Protein AF-T1I9M2-F1 (afdb_monomer)

Foldseek 3Di:
DVVVLVVVLLVVQLVVCVVLVHDSVVLVVQLVCLLVPDPDPVSSLVSQLVSCCVRNNPCRNVVSVVSNVSSVCSVCVVPDDPDDDPDDDDDPPPDPDDDDDPDDD

Structure (mmCIF, N/CA/C/O backbone):
data_AF-T1I9M2-F1
#
_entry.id   AF-T1I9M2-F1
#
loop_
_atom_site.group_PDB
_atom_site.id
_atom_site.type_symbol
_atom_site.label_atom_id
_atom_site.label_alt_id
_atom_site.label_comp_id
_atom_site.label_asym_id
_atom_site.label_entity_id
_atom_site.label_seq_id
_atom_site.pdbx_PDB_ins_code
_atom_site.Cartn_x
_atom_site.Cartn_y
_atom_site.Cartn_z
_atom_site.occupancy
_atom_site.B_iso_or_equiv
_atom_site.auth_seq_id
_atom_site.auth_comp_id
_atom_site.auth_asym_id
_atom_site.auth_atom_id
_atom_site.pdbx_PDB_model_num
ATOM 1 N N . MET A 1 1 ? 3.841 -12.212 -20.408 1.00 45.38 1 MET A N 1
ATOM 2 C CA . MET A 1 1 ? 4.285 -12.552 -19.035 1.00 45.38 1 MET A CA 1
ATOM 3 C C . MET A 1 1 ? 4.521 -11.349 -18.103 1.00 45.38 1 MET A C 1
ATOM 5 O O . MET A 1 1 ? 4.681 -11.588 -16.920 1.00 45.38 1 MET A O 1
ATOM 9 N N . ALA A 1 2 ? 4.502 -10.078 -18.546 1.00 39.88 2 ALA A N 1
ATOM 10 C CA . ALA A 1 2 ? 4.679 -8.934 -17.624 1.00 39.88 2 ALA A CA 1
ATOM 11 C C . ALA A 1 2 ? 3.403 -8.550 -16.838 1.00 39.88 2 ALA A C 1
ATOM 13 O O . ALA A 1 2 ? 3.495 -8.181 -15.674 1.00 39.88 2 ALA A O 1
ATOM 14 N N . ALA A 1 3 ? 2.220 -8.703 -17.447 1.00 49.75 3 ALA A N 1
ATOM 15 C CA . ALA A 1 3 ? 0.945 -8.314 -16.834 1.00 49.75 3 ALA A CA 1
ATOM 16 C C . ALA A 1 3 ? 0.517 -9.204 -15.654 1.00 49.75 3 ALA A C 1
ATOM 18 O O . ALA A 1 3 ? -0.156 -8.727 -14.750 1.00 49.75 3 ALA A O 1
ATOM 19 N N . CYS A 1 4 ? 0.916 -10.484 -15.644 1.00 51.72 4 CYS A N 1
ATOM 20 C CA . CYS A 1 4 ? 0.528 -11.415 -14.578 1.00 51.72 4 CYS A CA 1
ATOM 21 C C . CYS A 1 4 ? 1.068 -10.957 -13.224 1.00 51.72 4 CYS A C 1
ATOM 23 O O . CYS A 1 4 ? 0.341 -10.959 -12.245 1.00 51.72 4 CYS A O 1
ATOM 25 N N . MET A 1 5 ? 2.313 -10.477 -13.212 1.00 56.50 5 MET A N 1
ATOM 26 C CA . MET A 1 5 ? 2.935 -9.991 -11.994 1.00 56.50 5 MET A CA 1
ATOM 27 C C . MET A 1 5 ? 2.192 -8.733 -11.520 1.00 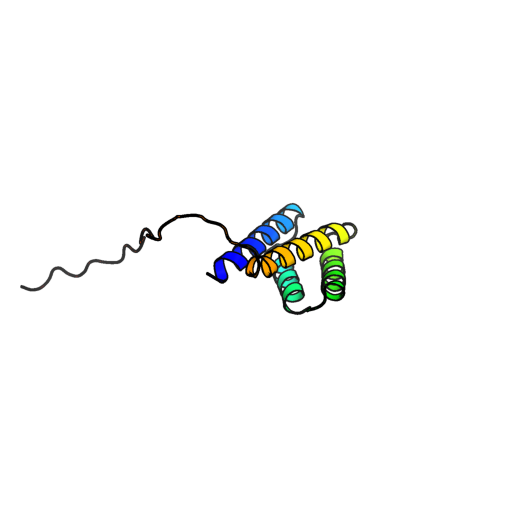56.50 5 MET A C 1
ATOM 29 O O . MET A 1 5 ? 1.743 -8.674 -10.386 1.00 56.50 5 MET A O 1
ATOM 33 N N . GLU A 1 6 ? 2.010 -7.705 -12.356 1.00 61.72 6 GLU A N 1
ATOM 34 C CA . GLU A 1 6 ? 1.347 -6.465 -11.895 1.00 61.72 6 GLU A CA 1
ATOM 35 C C . GLU A 1 6 ? -0.046 -6.716 -11.288 1.00 61.72 6 GLU A C 1
ATOM 37 O O . GLU A 1 6 ? -0.386 -6.116 -10.266 1.00 61.72 6 GLU A O 1
ATOM 42 N N . LEU A 1 7 ? -0.771 -7.703 -11.822 1.00 67.69 7 LEU A N 1
ATOM 43 C CA . LEU A 1 7 ? -2.049 -8.160 -11.285 1.00 67.69 7 LEU A CA 1
ATOM 44 C C . LEU A 1 7 ? -1.943 -8.787 -9.883 1.00 67.69 7 LEU A C 1
ATOM 46 O O . LEU A 1 7 ? -2.858 -8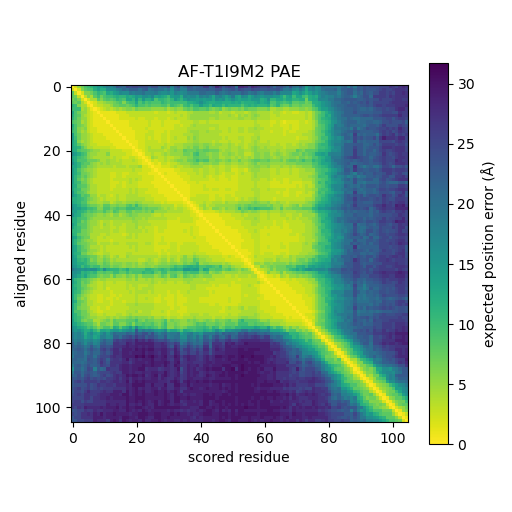.587 -9.085 1.00 67.69 7 LEU A O 1
ATOM 50 N N . ASP A 1 8 ? -0.869 -9.510 -9.551 1.00 80.56 8 ASP A N 1
ATOM 51 C CA . ASP A 1 8 ? -0.661 -10.104 -8.220 1.00 80.56 8 ASP A CA 1
ATOM 52 C C . ASP A 1 8 ? -0.522 -9.026 -7.132 1.00 80.56 8 ASP A C 1
ATOM 54 O O . ASP A 1 8 ? -1.156 -9.100 -6.072 1.00 80.56 8 ASP A O 1
ATOM 58 N N . PHE A 1 9 ? 0.273 -7.982 -7.396 1.00 85.25 9 PHE A N 1
ATOM 59 C CA . PHE A 1 9 ? 0.419 -6.866 -6.458 1.00 85.25 9 PHE A CA 1
ATOM 60 C C . PHE A 1 9 ? -0.868 -6.040 -6.348 1.00 85.25 9 PHE A C 1
ATOM 62 O O . PHE A 1 9 ? -1.285 -5.709 -5.237 1.00 85.25 9 PHE A O 1
ATOM 69 N N . GLU A 1 10 ? -1.524 -5.730 -7.471 1.00 84.88 10 GLU A N 1
ATOM 70 C CA . GLU A 1 10 ? -2.783 -4.980 -7.464 1.00 84.88 10 GLU A CA 1
ATOM 71 C C . GLU A 1 10 ? -3.898 -5.722 -6.714 1.00 84.88 10 GLU A C 1
ATOM 73 O O . GLU A 1 10 ? -4.629 -5.104 -5.940 1.00 84.88 10 GLU A O 1
ATOM 78 N N . GLN A 1 11 ? -4.024 -7.041 -6.885 1.00 86.88 11 GLN A N 1
ATOM 79 C CA . GLN A 1 11 ? -5.003 -7.854 -6.154 1.00 86.88 11 GLN A CA 1
ATOM 80 C C . GLN A 1 11 ? -4.721 -7.891 -4.649 1.00 86.88 11 GLN A C 1
ATOM 82 O O . GLN A 1 11 ? -5.646 -7.777 -3.835 1.00 86.88 11 GLN A O 1
ATOM 87 N N . TRP A 1 12 ? -3.448 -8.018 -4.265 1.00 90.12 12 TRP A N 1
ATOM 88 C CA . TRP A 1 12 ? -3.045 -7.952 -2.864 1.00 90.12 12 TRP A CA 1
ATOM 89 C C . TRP A 1 12 ? -3.366 -6.586 -2.254 1.00 90.12 12 TRP A C 1
ATOM 91 O O . TRP A 1 12 ? -3.971 -6.521 -1.182 1.00 90.12 12 TRP A O 1
ATOM 101 N N . LEU A 1 13 ? -3.023 -5.502 -2.956 1.00 90.19 13 LEU A N 1
ATOM 102 C CA . LEU A 1 13 ? -3.281 -4.139 -2.502 1.00 90.19 13 LEU A CA 1
ATOM 103 C C . LEU A 1 13 ? -4.784 -3.905 -2.324 1.00 90.19 13 LEU A C 1
ATOM 105 O O . LEU A 1 13 ? -5.206 -3.434 -1.273 1.00 90.19 13 LEU A O 1
ATOM 109 N N . LYS A 1 14 ? -5.598 -4.322 -3.298 1.00 89.56 14 LYS A N 1
ATOM 110 C CA . LYS A 1 14 ? -7.065 -4.264 -3.229 1.00 89.56 14 LYS A CA 1
ATOM 111 C C . LYS A 1 14 ? -7.619 -4.979 -1.998 1.00 89.56 14 LYS A C 1
ATOM 113 O O . LYS A 1 14 ? -8.358 -4.400 -1.205 1.00 89.56 14 LYS A O 1
ATOM 118 N N . THR A 1 15 ? -7.171 -6.212 -1.773 1.00 90.88 15 THR A N 1
ATOM 119 C CA . THR A 1 15 ? -7.565 -7.006 -0.601 1.00 90.88 15 THR A CA 1
ATOM 120 C C . THR A 1 15 ? -7.161 -6.322 0.705 1.00 90.88 15 THR A C 1
ATOM 122 O O . THR A 1 15 ? -7.960 -6.247 1.636 1.00 90.88 15 THR A O 1
ATOM 125 N N . LYS A 1 16 ? -5.941 -5.779 0.779 1.00 88.88 16 LYS A N 1
ATOM 126 C CA . LYS A 1 16 ? -5.441 -5.067 1.961 1.00 88.88 16 LYS A CA 1
ATOM 127 C C . LYS A 1 16 ? -6.266 -3.814 2.262 1.00 88.88 16 LYS A C 1
ATOM 129 O O . LYS A 1 16 ? -6.603 -3.582 3.417 1.00 88.88 16 LYS A O 1
ATOM 134 N N . LEU A 1 17 ? -6.612 -3.038 1.236 1.00 89.94 17 LEU A N 1
ATOM 135 C CA . LEU A 1 17 ? -7.423 -1.826 1.371 1.00 89.94 17 LEU A CA 1
ATOM 136 C C . LEU A 1 17 ? -8.859 -2.142 1.803 1.00 89.94 17 LEU A C 1
ATOM 138 O O . LEU A 1 17 ? -9.361 -1.500 2.722 1.00 89.94 17 LEU A O 1
ATOM 142 N N . LYS A 1 18 ? -9.466 -3.199 1.249 1.00 89.38 18 LYS A N 1
ATOM 143 C CA . LYS A 1 18 ? -10.765 -3.716 1.708 1.00 89.38 18 LYS A CA 1
ATOM 144 C C . LYS A 1 18 ? -10.771 -4.087 3.188 1.00 89.38 18 LYS A C 1
ATOM 146 O O . LYS A 1 18 ? -11.739 -3.800 3.881 1.00 89.38 18 LYS A O 1
ATOM 151 N N . LEU A 1 19 ? -9.701 -4.712 3.683 1.00 89.12 19 LEU A N 1
ATOM 152 C CA . LEU A 1 19 ? -9.582 -5.063 5.105 1.00 89.12 19 LEU A CA 1
ATOM 153 C C . LEU A 1 19 ? -9.502 -3.834 6.020 1.00 89.12 19 LEU A C 1
ATOM 155 O O . LEU A 1 19 ? -9.831 -3.937 7.198 1.00 89.12 19 LEU A O 1
ATOM 159 N N . LEU A 1 20 ? -9.065 -2.693 5.485 1.00 85.25 20 LEU A N 1
ATOM 160 C CA . LEU A 1 20 ? -8.986 -1.414 6.190 1.00 85.25 20 LEU A CA 1
ATOM 161 C C . LEU A 1 20 ? -10.248 -0.554 6.011 1.00 85.25 20 LEU A C 1
ATOM 163 O O . LEU A 1 20 ? -10.263 0.577 6.489 1.00 85.25 20 LEU A O 1
ATOM 167 N N . ASP A 1 21 ? -11.284 -1.074 5.340 1.00 86.19 21 ASP A N 1
ATOM 168 C CA . ASP A 1 21 ? -12.501 -0.336 4.968 1.00 86.19 21 ASP A CA 1
ATOM 169 C C . ASP A 1 21 ? -12.205 0.906 4.099 1.00 86.19 21 ASP A C 1
ATOM 171 O O . ASP A 1 21 ? -12.875 1.933 4.180 1.00 86.19 21 ASP A O 1
ATOM 175 N N . ILE A 1 22 ? -11.162 0.831 3.262 1.00 87.19 22 ILE A N 1
ATOM 176 C CA . ILE A 1 22 ? -10.782 1.910 2.346 1.00 87.19 22 ILE A CA 1
ATOM 177 C C . ILE A 1 22 ? -11.125 1.527 0.910 1.00 87.19 22 ILE A C 1
ATOM 179 O O . ILE A 1 22 ? -10.929 0.387 0.484 1.00 87.19 22 ILE A O 1
ATOM 183 N N . ASP A 1 23 ? -11.574 2.519 0.145 1.00 88.94 23 ASP A N 1
ATOM 184 C CA . ASP A 1 23 ? -11.848 2.375 -1.277 1.00 88.94 23 ASP A CA 1
ATOM 185 C C . ASP A 1 23 ? -10.584 1.981 -2.060 1.00 88.94 23 ASP A C 1
ATOM 187 O O . ASP A 1 23 ? -9.615 2.741 -2.193 1.00 88.94 23 ASP A O 1
ATOM 191 N N . GLU A 1 24 ? -10.603 0.748 -2.558 1.00 86.00 24 GLU A N 1
ATOM 192 C CA . GLU A 1 24 ? -9.473 0.103 -3.216 1.00 86.00 24 GLU A CA 1
ATOM 193 C C . GLU A 1 24 ? -9.164 0.680 -4.602 1.00 86.00 24 GLU A C 1
ATOM 195 O O . GLU A 1 24 ? -8.024 0.590 -5.059 1.00 86.00 24 GLU A O 1
ATOM 200 N N . GLU A 1 25 ? -10.144 1.293 -5.267 1.00 84.88 25 GLU A N 1
ATOM 201 C CA . GLU A 1 25 ? -9.965 1.880 -6.594 1.00 84.88 25 GLU A CA 1
ATOM 202 C C . GLU A 1 25 ? -9.308 3.257 -6.486 1.00 84.88 25 GLU A C 1
ATOM 204 O O . GLU A 1 25 ? -8.317 3.540 -7.167 1.00 84.88 25 GLU A O 1
ATOM 209 N N . VAL A 1 26 ? -9.802 4.101 -5.575 1.00 85.50 26 VAL A N 1
ATOM 210 C CA . VAL A 1 26 ? -9.267 5.452 -5.373 1.00 85.50 26 VAL A CA 1
ATOM 211 C C . VAL A 1 26 ? -7.884 5.400 -4.735 1.00 85.50 26 VAL A C 1
ATOM 213 O O . VAL A 1 26 ? -6.943 6.023 -5.239 1.00 85.50 26 VAL A O 1
ATOM 216 N N . LEU A 1 27 ? -7.737 4.667 -3.629 1.00 89.31 27 LEU A N 1
ATOM 217 C CA . LEU A 1 27 ? -6.472 4.621 -2.905 1.00 89.31 27 LEU A CA 1
ATOM 218 C C . LEU A 1 27 ? -5.460 3.695 -3.593 1.00 89.31 27 LEU A C 1
ATOM 220 O O . LEU A 1 27 ? -4.279 4.040 -3.659 1.00 89.31 27 LEU A O 1
ATOM 224 N N . GLY A 1 28 ? -5.904 2.5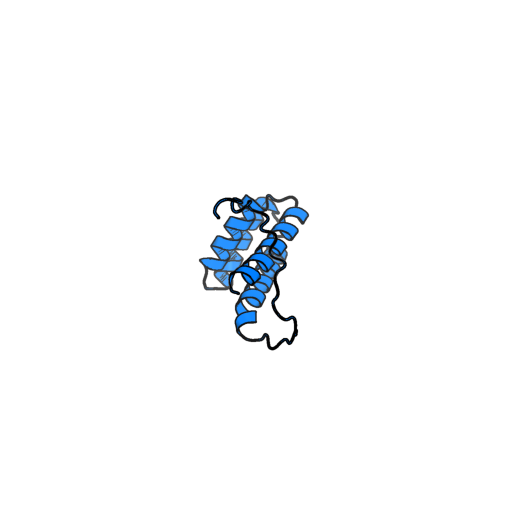82 -4.186 1.00 89.50 28 GLY A N 1
ATOM 225 C CA . GLY A 1 28 ? -5.023 1.662 -4.908 1.00 89.50 28 GLY A CA 1
ATOM 226 C C . GLY A 1 28 ? -4.320 2.333 -6.087 1.00 89.50 28 GLY A C 1
ATOM 227 O O . GLY A 1 28 ? -3.096 2.246 -6.204 1.00 89.50 28 GLY A O 1
ATOM 228 N N . HIS A 1 29 ? -5.056 3.103 -6.900 1.00 88.88 29 HIS A N 1
ATOM 229 C CA . HIS A 1 29 ? -4.463 3.847 -8.015 1.00 88.88 29 HIS A CA 1
ATOM 230 C C . HIS A 1 29 ? -3.460 4.909 -7.540 1.00 88.88 29 HIS A C 1
ATOM 232 O O . HIS A 1 29 ? -2.389 5.072 -8.127 1.00 88.88 29 HIS A O 1
ATOM 238 N N . ARG A 1 30 ? -3.774 5.620 -6.450 1.00 90.56 30 ARG A N 1
ATOM 239 C CA . ARG A 1 30 ? -2.884 6.635 -5.861 1.00 90.56 30 ARG A CA 1
ATOM 240 C C . ARG A 1 30 ? -1.584 6.014 -5.345 1.00 90.56 30 ARG A C 1
ATOM 242 O O . ARG A 1 30 ? -0.514 6.552 -5.615 1.00 90.56 30 ARG A O 1
ATOM 249 N N . ILE A 1 31 ? -1.672 4.882 -4.648 1.00 91.44 31 ILE A N 1
ATOM 250 C CA . ILE A 1 31 ? -0.514 4.137 -4.136 1.00 91.44 31 ILE A CA 1
ATOM 251 C C . ILE A 1 31 ? 0.361 3.660 -5.294 1.00 91.44 31 ILE A C 1
ATOM 253 O O . ILE A 1 31 ? 1.568 3.896 -5.286 1.00 91.44 31 ILE A O 1
ATOM 257 N N . TYR A 1 32 ? -0.241 3.056 -6.320 1.00 89.19 32 TYR A N 1
ATOM 258 C CA . TYR A 1 32 ? 0.489 2.596 -7.499 1.00 89.19 32 TYR A CA 1
ATOM 259 C C . TYR A 1 32 ? 1.217 3.752 -8.201 1.00 89.19 32 TYR A C 1
ATOM 261 O O . TYR A 1 32 ? 2.404 3.648 -8.506 1.00 89.19 32 TYR A O 1
ATOM 269 N N . GLN A 1 33 ? 0.554 4.902 -8.375 1.00 89.75 33 GLN A N 1
ATOM 270 C CA . GLN A 1 33 ? 1.190 6.093 -8.944 1.00 89.75 33 GLN A CA 1
ATOM 271 C C . GLN A 1 33 ? 2.415 6.552 -8.146 1.00 89.75 33 GLN A C 1
ATOM 273 O O . GLN A 1 33 ? 3.418 6.908 -8.758 1.00 89.75 33 GLN A O 1
ATOM 278 N N . VAL A 1 34 ? 2.355 6.543 -6.812 1.00 92.38 34 VAL A N 1
ATOM 279 C CA . VAL A 1 34 ? 3.502 6.897 -5.957 1.00 92.38 34 VAL A CA 1
ATOM 280 C C . VAL A 1 34 ? 4.634 5.882 -6.125 1.00 92.38 34 VAL A C 1
ATOM 282 O O . VAL A 1 34 ? 5.782 6.259 -6.328 1.00 92.38 34 VAL A O 1
ATOM 285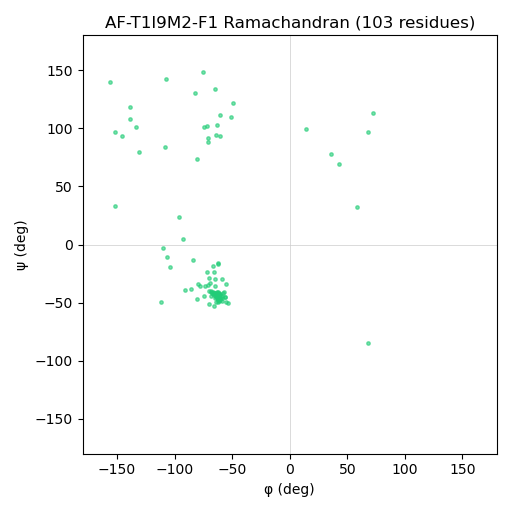 N N . LEU A 1 35 ? 4.316 4.587 -6.108 1.00 89.25 35 LEU A N 1
ATOM 286 C CA . LEU A 1 35 ? 5.301 3.507 -6.215 1.00 89.25 35 LEU A CA 1
ATOM 287 C C . LEU A 1 35 ? 6.040 3.464 -7.560 1.00 89.25 35 LEU A C 1
ATOM 289 O O . LEU A 1 35 ? 7.188 3.003 -7.607 1.00 89.25 35 LEU A O 1
ATOM 293 N N . VAL A 1 36 ? 5.373 3.906 -8.629 1.00 86.88 36 VAL A N 1
ATOM 294 C CA . VAL A 1 36 ? 5.929 4.002 -9.985 1.00 86.88 36 VAL A CA 1
ATOM 295 C C . VAL A 1 36 ? 6.673 5.318 -10.211 1.00 86.88 36 VAL A C 1
ATOM 297 O O . VAL A 1 36 ? 7.700 5.304 -10.882 1.00 86.88 36 VAL A O 1
ATOM 300 N N . LYS A 1 37 ? 6.174 6.445 -9.681 1.00 88.50 37 LYS A N 1
ATOM 301 C CA . LYS A 1 37 ? 6.797 7.768 -9.870 1.00 88.50 37 LYS A CA 1
ATOM 302 C C . LYS A 1 37 ? 8.057 7.962 -9.042 1.00 88.50 37 LYS A C 1
ATOM 304 O O . LYS A 1 37 ? 9.033 8.503 -9.551 1.00 88.50 37 LYS A O 1
ATOM 309 N N . GLU A 1 38 ? 8.019 7.557 -7.781 1.00 89.50 38 GLU A N 1
ATOM 310 C CA . GLU A 1 38 ? 9.130 7.776 -6.866 1.00 89.50 38 GLU A CA 1
ATOM 311 C C . GLU A 1 38 ? 10.184 6.687 -7.080 1.00 89.50 38 GLU A C 1
ATOM 313 O O . GLU A 1 38 ? 9.867 5.494 -7.081 1.00 89.50 38 GLU A O 1
ATOM 318 N N . ASP A 1 39 ? 11.453 7.062 -7.231 1.00 79.88 39 ASP A N 1
ATOM 319 C CA . ASP A 1 39 ? 12.549 6.104 -7.436 1.00 79.88 39 ASP A CA 1
ATOM 320 C C . ASP A 1 39 ? 13.173 5.680 -6.092 1.00 79.88 39 ASP A C 1
ATOM 322 O O . ASP A 1 39 ? 13.355 4.488 -5.824 1.00 79.88 39 ASP A O 1
ATOM 326 N N . SER A 1 40 ? 13.318 6.634 -5.169 1.00 88.38 40 SER A N 1
ATOM 327 C CA . SER A 1 40 ? 13.839 6.439 -3.812 1.00 88.38 40 SER A CA 1
ATOM 328 C C . SER A 1 40 ? 12.844 5.766 -2.866 1.00 88.38 40 SER A C 1
ATOM 330 O O . SER A 1 40 ? 11.631 5.950 -2.959 1.00 88.38 40 SER A O 1
ATOM 332 N N . LEU A 1 41 ? 13.361 4.986 -1.914 1.00 87.19 41 LEU A N 1
ATOM 333 C CA . LEU A 1 41 ? 12.549 4.337 -0.881 1.00 87.19 41 LEU A CA 1
ATOM 334 C C . LEU A 1 41 ? 12.056 5.334 0.184 1.00 87.19 41 LEU A C 1
ATOM 336 O O . LEU A 1 41 ? 10.922 5.217 0.641 1.00 87.19 41 LEU A O 1
ATOM 340 N N . GLU A 1 42 ? 12.869 6.334 0.539 1.00 89.12 42 GLU A N 1
ATOM 341 C CA . GLU A 1 42 ? 12.497 7.396 1.490 1.00 89.12 42 GLU A CA 1
ATOM 342 C C . GLU A 1 42 ? 11.335 8.259 0.982 1.00 89.12 42 GLU A C 1
ATOM 344 O O . GLU A 1 42 ? 10.371 8.486 1.719 1.00 89.12 42 GLU A O 1
ATOM 349 N N . ASP A 1 43 ? 11.380 8.674 -0.287 1.00 90.38 43 ASP A N 1
ATOM 350 C CA . ASP A 1 43 ? 10.299 9.446 -0.905 1.00 90.38 43 ASP A CA 1
ATOM 351 C C . ASP A 1 43 ? 9.015 8.613 -1.034 1.00 90.38 43 ASP A C 1
ATOM 353 O O . ASP A 1 43 ? 7.938 9.076 -0.649 1.00 90.38 43 ASP A O 1
ATOM 357 N N . LYS A 1 44 ? 9.124 7.337 -1.453 1.00 91.12 44 LYS A N 1
ATOM 358 C CA . LYS A 1 44 ? 7.987 6.394 -1.455 1.00 91.12 44 LYS A CA 1
ATOM 359 C C . LYS A 1 44 ? 7.324 6.313 -0.084 1.00 91.12 44 LYS A C 1
ATOM 361 O O . LYS A 1 44 ? 6.105 6.438 -0.002 1.00 91.12 44 LYS A O 1
ATOM 366 N N . ASN A 1 45 ? 8.111 6.108 0.973 1.00 91.00 45 ASN A N 1
ATOM 367 C CA . ASN A 1 45 ? 7.585 6.002 2.330 1.00 91.00 45 ASN A CA 1
ATOM 368 C C . ASN A 1 45 ? 6.885 7.294 2.751 1.00 91.00 45 ASN A C 1
ATOM 370 O O . ASN A 1 45 ? 5.732 7.250 3.163 1.00 91.00 45 ASN A O 1
ATOM 374 N N . THR A 1 46 ? 7.528 8.444 2.557 1.00 91.44 46 THR A N 1
ATOM 375 C CA . THR A 1 46 ? 6.971 9.744 2.954 1.00 91.44 46 THR A CA 1
ATOM 376 C C . THR A 1 46 ? 5.659 10.049 2.223 1.00 91.44 46 THR A C 1
ATOM 378 O O . THR A 1 46 ? 4.670 10.452 2.844 1.00 91.44 46 THR A O 1
ATOM 381 N N . CYS A 1 47 ? 5.607 9.821 0.907 1.00 92.94 47 CYS A N 1
ATOM 382 C CA . CYS A 1 47 ? 4.396 10.024 0.115 1.00 92.94 47 CYS A CA 1
ATOM 383 C C . CYS A 1 47 ? 3.274 9.055 0.504 1.00 92.94 47 CYS A C 1
ATOM 385 O O . CYS A 1 47 ? 2.125 9.483 0.629 1.00 92.94 47 CYS A O 1
ATOM 387 N N . LEU A 1 48 ? 3.587 7.772 0.711 1.00 92.44 48 LEU A N 1
ATOM 388 C CA . LEU A 1 48 ? 2.603 6.767 1.118 1.00 92.44 48 LEU A CA 1
ATOM 389 C C . LEU A 1 48 ? 2.098 6.994 2.540 1.00 92.44 48 LEU A C 1
ATOM 391 O O . LEU A 1 48 ? 0.899 6.888 2.761 1.00 92.44 48 LEU A O 1
ATOM 395 N N . GLU A 1 49 ? 2.967 7.355 3.485 1.00 91.94 49 GLU A N 1
ATOM 396 C CA . GLU A 1 49 ? 2.572 7.698 4.853 1.00 91.94 49 GLU A CA 1
ATOM 397 C C . GLU A 1 49 ? 1.596 8.871 4.863 1.00 91.94 49 GLU A C 1
ATOM 399 O O . GLU A 1 49 ? 0.569 8.789 5.530 1.00 91.94 49 GLU A O 1
ATOM 404 N N . ASN A 1 50 ? 1.872 9.931 4.097 1.00 91.19 50 ASN A N 1
ATOM 405 C CA . ASN A 1 50 ? 0.979 11.083 3.994 1.00 91.19 50 ASN A CA 1
ATOM 406 C C . ASN A 1 50 ? -0.356 10.716 3.321 1.00 91.19 50 ASN A C 1
ATOM 408 O O . ASN A 1 50 ? -1.426 11.115 3.778 1.00 91.19 50 ASN A O 1
ATOM 412 N N . LEU A 1 51 ? -0.302 9.910 2.255 1.00 91.00 51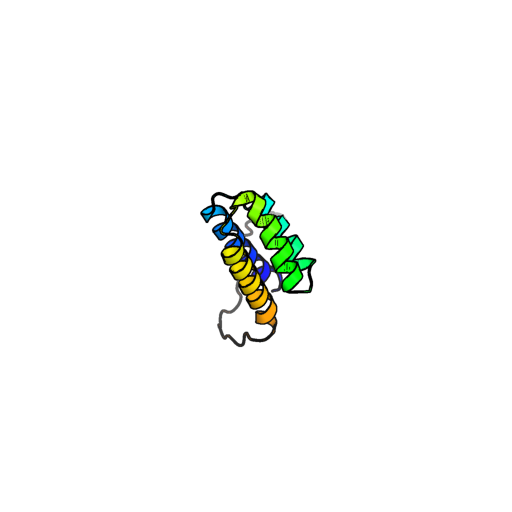 LEU A N 1
ATOM 413 C CA . LEU A 1 51 ? -1.493 9.436 1.555 1.00 91.00 51 LEU A CA 1
ATOM 414 C C . LEU A 1 51 ? -2.370 8.577 2.474 1.00 91.00 51 LEU A C 1
ATOM 416 O O . LEU A 1 51 ? -3.564 8.833 2.588 1.00 91.00 51 LEU A O 1
ATOM 420 N N . LEU A 1 52 ? -1.779 7.598 3.158 1.00 89.88 52 LEU A N 1
ATOM 421 C CA . LEU A 1 52 ? -2.464 6.692 4.077 1.00 89.88 52 LEU A CA 1
ATOM 422 C C . LEU A 1 52 ? -2.945 7.408 5.344 1.00 89.88 52 LEU A C 1
ATOM 424 O O . LEU A 1 52 ? -4.014 7.074 5.853 1.00 89.88 52 LEU A O 1
ATOM 428 N N . ALA A 1 53 ? -2.221 8.421 5.832 1.00 90.25 53 ALA A N 1
ATOM 429 C CA . ALA A 1 53 ? -2.612 9.203 7.011 1.00 90.25 53 ALA A CA 1
ATOM 430 C C . ALA A 1 53 ? -3.970 9.874 6.833 1.00 90.25 53 ALA A C 1
ATOM 432 O O . ALA A 1 53 ? -4.714 10.007 7.802 1.00 90.25 53 ALA A O 1
ATOM 433 N N . SER A 1 54 ? -4.328 10.215 5.594 1.00 88.19 54 SER A N 1
ATOM 434 C CA . SER A 1 54 ? -5.642 10.764 5.274 1.00 88.19 54 SER A CA 1
ATOM 435 C C . SER A 1 54 ? -6.799 9.773 5.470 1.00 88.19 54 SER A C 1
ATOM 437 O O . SER A 1 54 ? -7.939 10.223 5.551 1.00 88.19 54 SER A O 1
ATOM 439 N N . PHE A 1 55 ? -6.538 8.461 5.525 1.00 86.38 55 PHE A N 1
ATOM 440 C CA . PHE A 1 55 ? -7.568 7.417 5.628 1.00 86.38 55 PHE A CA 1
ATOM 441 C C . PHE A 1 55 ? -7.537 6.692 6.979 1.00 86.38 55 PHE A C 1
ATOM 443 O O . PHE A 1 55 ? -8.563 6.573 7.638 1.00 86.38 55 PHE A O 1
ATOM 450 N N . ILE A 1 56 ? -6.358 6.235 7.410 1.00 84.44 56 ILE A N 1
ATOM 451 C CA . ILE A 1 56 ? -6.161 5.386 8.605 1.00 84.44 56 ILE A CA 1
ATOM 452 C C . ILE A 1 56 ? -5.452 6.100 9.764 1.00 84.44 56 ILE A C 1
ATOM 454 O O . ILE A 1 56 ? -5.295 5.530 10.845 1.00 84.44 56 ILE A O 1
ATOM 458 N N . GLY A 1 57 ? -5.032 7.355 9.579 1.00 80.94 57 GLY A N 1
ATOM 459 C CA . GLY A 1 57 ? -4.523 8.215 10.649 1.00 80.94 57 GLY A CA 1
ATOM 460 C C . GLY A 1 57 ? -3.176 7.781 11.237 1.00 80.94 57 GLY A C 1
ATOM 461 O O . GLY A 1 57 ? -2.137 8.312 10.857 1.00 80.94 57 GLY A O 1
ATOM 462 N N . SER A 1 58 ? -3.181 6.865 12.211 1.00 74.06 58 SER A N 1
ATOM 463 C CA . SER A 1 58 ? -2.019 6.581 13.074 1.00 74.06 58 SER A CA 1
ATOM 464 C C . SER A 1 58 ? -1.257 5.293 12.744 1.00 74.06 58 SER A C 1
ATOM 466 O O . SER A 1 58 ? -0.100 5.173 13.135 1.00 74.06 58 SER A O 1
ATOM 468 N N . GLN A 1 59 ? -1.852 4.342 12.014 1.00 81.81 59 GLN A N 1
ATOM 469 C CA . GLN A 1 59 ? -1.206 3.058 11.672 1.00 81.81 59 GLN A CA 1
ATOM 470 C C . GLN A 1 59 ? -0.534 3.055 10.288 1.00 81.81 59 GLN A C 1
ATOM 472 O O . GLN A 1 59 ? -0.332 2.015 9.672 1.00 81.81 59 GLN A O 1
ATOM 477 N N . THR A 1 60 ? -0.160 4.224 9.775 1.00 87.75 60 THR A N 1
ATOM 478 C CA . THR A 1 60 ? 0.329 4.377 8.398 1.00 87.75 60 THR A CA 1
ATOM 479 C C . THR A 1 60 ? 1.699 3.758 8.173 1.00 87.75 60 THR A C 1
ATOM 481 O O . THR A 1 60 ? 1.892 3.110 7.155 1.00 87.75 60 THR A O 1
ATOM 484 N N . LYS A 1 61 ? 2.633 3.885 9.123 1.00 87.62 61 LYS A N 1
ATOM 485 C CA . LYS A 1 61 ? 4.006 3.364 8.988 1.00 87.62 61 LYS A CA 1
ATOM 486 C C . LYS A 1 61 ? 4.077 1.875 8.696 1.00 87.62 61 LYS A C 1
ATOM 488 O O . LYS A 1 61 ? 4.854 1.460 7.839 1.00 87.62 61 LYS A O 1
ATOM 493 N N . GLU A 1 62 ? 3.293 1.085 9.422 1.00 88.25 62 GLU A N 1
ATOM 494 C CA . GLU A 1 62 ? 3.278 -0.369 9.273 1.00 88.25 62 GLU A CA 1
ATOM 495 C C . GLU A 1 62 ? 2.779 -0.749 7.877 1.00 88.25 62 GLU A C 1
ATOM 497 O O . GLU A 1 62 ? 3.465 -1.455 7.139 1.00 88.25 62 GLU A O 1
ATOM 502 N N . HIS A 1 63 ? 1.646 -0.174 7.466 1.00 89.38 63 HIS A N 1
ATOM 503 C CA . HIS A 1 63 ? 1.068 -0.425 6.150 1.00 89.38 63 HIS A CA 1
ATOM 504 C C . HIS A 1 63 ? 1.947 0.093 5.009 1.00 89.38 63 HIS A C 1
ATOM 506 O O . HIS A 1 63 ? 2.132 -0.611 4.021 1.00 89.38 63 HIS A O 1
ATOM 512 N N . THR A 1 64 ? 2.539 1.280 5.148 1.00 91.19 64 THR A N 1
ATOM 513 C CA . THR A 1 64 ? 3.483 1.831 4.171 1.00 91.19 64 THR A CA 1
ATOM 514 C C . THR A 1 64 ? 4.679 0.904 3.978 1.00 91.19 64 THR A C 1
ATOM 516 O O . THR A 1 64 ? 5.018 0.573 2.843 1.00 91.19 64 THR A O 1
ATOM 519 N N . THR A 1 65 ? 5.292 0.458 5.078 1.00 90.25 65 THR A N 1
ATOM 520 C CA . THR A 1 65 ? 6.463 -0.427 5.031 1.00 90.25 65 THR A CA 1
ATOM 521 C C . THR A 1 65 ? 6.114 -1.732 4.320 1.00 90.25 65 THR A C 1
ATOM 523 O O . THR A 1 65 ? 6.799 -2.118 3.377 1.00 90.25 65 THR A O 1
ATOM 526 N N . GLU A 1 66 ? 4.990 -2.350 4.686 1.00 91.31 66 GLU A N 1
ATOM 527 C CA . GLU A 1 66 ? 4.518 -3.596 4.080 1.00 91.31 66 GLU A CA 1
ATOM 528 C C . GLU A 1 66 ? 4.248 -3.445 2.572 1.00 91.31 66 GLU A C 1
ATOM 530 O O . GLU A 1 66 ? 4.655 -4.295 1.780 1.00 91.31 66 GLU A O 1
ATOM 535 N N . ILE A 1 67 ? 3.618 -2.341 2.152 1.00 91.12 67 ILE A N 1
ATOM 536 C CA . ILE A 1 67 ? 3.353 -2.030 0.737 1.00 91.12 67 ILE A CA 1
ATOM 537 C C . ILE A 1 67 ? 4.661 -1.879 -0.045 1.00 91.12 67 ILE A C 1
ATOM 539 O O . ILE A 1 67 ? 4.803 -2.447 -1.130 1.00 91.12 67 ILE A O 1
ATOM 543 N N . VAL A 1 68 ? 5.626 -1.132 0.495 1.00 89.94 68 VAL A N 1
ATOM 544 C CA . VAL A 1 68 ? 6.918 -0.886 -0.157 1.00 89.94 68 VAL A CA 1
ATOM 545 C C . VAL A 1 68 ? 7.762 -2.155 -0.217 1.00 89.94 68 VAL A C 1
ATOM 547 O O . VAL A 1 68 ? 8.390 -2.416 -1.244 1.00 89.94 68 VAL A O 1
ATOM 550 N N . GLU A 1 69 ? 7.767 -2.975 0.831 1.00 89.38 69 GLU A N 1
ATOM 551 C CA . GLU A 1 69 ? 8.432 -4.279 0.816 1.00 89.38 69 GLU A CA 1
ATOM 552 C C . GLU A 1 69 ? 7.813 -5.206 -0.227 1.00 89.38 69 GLU A C 1
ATOM 554 O O . GLU A 1 69 ? 8.537 -5.793 -1.034 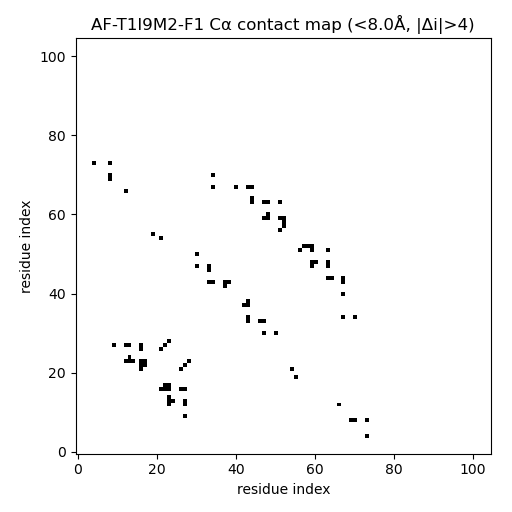1.00 89.38 69 GLU A O 1
ATOM 559 N N . ARG A 1 70 ? 6.478 -5.294 -0.274 1.00 88.19 70 ARG A N 1
ATOM 560 C CA . ARG A 1 70 ? 5.777 -6.124 -1.257 1.00 88.19 70 ARG A CA 1
ATOM 561 C C . ARG A 1 70 ? 6.061 -5.651 -2.678 1.00 88.19 70 ARG A C 1
ATOM 563 O O . ARG A 1 70 ? 6.378 -6.479 -3.524 1.00 88.19 70 ARG A O 1
ATOM 570 N N . TRP A 1 71 ? 6.052 -4.340 -2.922 1.00 87.69 71 TRP A N 1
ATOM 571 C CA . TRP A 1 71 ? 6.424 -3.744 -4.208 1.00 87.69 71 TRP A CA 1
ATOM 572 C C . TRP A 1 71 ? 7.877 -4.038 -4.597 1.00 87.69 71 TRP A C 1
ATOM 574 O O . TRP A 1 71 ? 8.158 -4.381 -5.745 1.00 87.69 71 TRP A O 1
ATOM 584 N N . ASN A 1 72 ? 8.820 -3.942 -3.655 1.00 84.25 72 ASN A N 1
ATOM 585 C CA . ASN A 1 72 ? 10.224 -4.254 -3.920 1.00 84.25 72 ASN A CA 1
ATOM 586 C C . ASN A 1 72 ? 10.439 -5.741 -4.189 1.00 84.25 72 ASN A C 1
ATOM 588 O O . ASN A 1 72 ? 11.150 -6.065 -5.133 1.00 84.25 72 ASN A O 1
ATOM 592 N N . LEU A 1 73 ? 9.803 -6.641 -3.434 1.00 82.81 73 LEU A N 1
ATOM 593 C CA . LEU A 1 73 ? 9.809 -8.079 -3.723 1.00 82.81 73 LEU A CA 1
ATOM 594 C C . LEU A 1 73 ? 9.294 -8.338 -5.136 1.00 82.81 73 LEU A C 1
ATOM 596 O O . LEU A 1 73 ? 9.924 -9.052 -5.908 1.00 82.81 73 LEU A O 1
ATOM 600 N N . HIS A 1 74 ? 8.202 -7.677 -5.491 1.00 77.56 74 HIS A N 1
ATOM 601 C CA . HIS A 1 74 ? 7.571 -7.788 -6.789 1.00 77.56 74 HIS A CA 1
ATOM 602 C C . HIS A 1 74 ? 8.474 -7.304 -7.941 1.00 77.56 74 HIS A C 1
ATOM 604 O O . HIS A 1 74 ? 8.609 -7.972 -8.966 1.00 77.56 74 HIS A O 1
ATOM 610 N N . LYS A 1 75 ? 9.191 -6.186 -7.755 1.00 71.94 75 LYS A N 1
ATOM 611 C CA . LYS A 1 75 ? 10.203 -5.708 -8.716 1.00 71.94 75 LYS A CA 1
ATOM 612 C C . LYS A 1 75 ? 11.464 -6.577 -8.737 1.00 71.94 75 LYS A C 1
ATOM 614 O O . LYS A 1 75 ? 12.059 -6.753 -9.797 1.00 71.94 75 LYS A O 1
ATOM 619 N N . ASN A 1 76 ? 11.870 -7.125 -7.594 1.00 62.84 76 ASN A N 1
ATOM 620 C CA . ASN A 1 76 ? 13.096 -7.906 -7.439 1.00 62.84 76 ASN A CA 1
ATOM 621 C C . ASN A 1 76 ? 12.922 -9.386 -7.831 1.00 62.84 76 ASN A C 1
ATOM 623 O O . ASN A 1 76 ? 13.907 -10.079 -8.072 1.00 62.84 76 ASN A O 1
ATOM 627 N N . GLN A 1 77 ? 11.688 -9.874 -8.000 1.00 54.66 77 GLN A N 1
ATOM 628 C CA . GLN A 1 77 ? 11.408 -11.179 -8.613 1.00 54.66 77 GLN A CA 1
ATOM 629 C C . GLN A 1 77 ? 11.868 -11.270 -10.079 1.00 54.66 77 GLN A C 1
ATOM 631 O O . GLN A 1 77 ? 12.091 -12.375 -10.568 1.00 54.66 77 GLN A O 1
ATOM 636 N N . LYS A 1 78 ? 12.145 -10.141 -10.754 1.00 49.78 78 LYS A N 1
ATOM 637 C CA . LYS A 1 78 ? 12.905 -10.131 -12.021 1.00 49.78 78 LYS A CA 1
ATOM 638 C C . LYS A 1 78 ? 14.344 -10.653 -11.882 1.00 49.78 78 LYS A C 1
ATOM 640 O O . LYS A 1 78 ? 14.958 -10.957 -12.899 1.00 49.78 78 LYS A O 1
ATOM 645 N N . GLY A 1 79 ? 14.884 -10.747 -10.665 1.00 46.56 79 GLY A N 1
ATOM 646 C CA . GLY A 1 79 ? 16.256 -11.179 -10.398 1.00 46.56 79 GLY A CA 1
ATOM 647 C C . GLY A 1 79 ? 16.418 -12.578 -9.797 1.00 46.56 79 GLY A C 1
ATOM 648 O O . GLY A 1 79 ? 17.553 -13.040 -9.731 1.00 46.56 79 GLY A O 1
ATOM 649 N N . ASN A 1 80 ? 15.352 -13.259 -9.340 1.00 41.84 80 ASN A N 1
ATOM 650 C CA . ASN A 1 80 ? 15.518 -14.506 -8.568 1.00 41.84 80 ASN A CA 1
ATOM 651 C C . ASN A 1 80 ? 14.376 -15.548 -8.649 1.00 41.84 80 ASN A C 1
ATOM 653 O O . ASN A 1 80 ? 14.148 -16.269 -7.683 1.00 41.84 80 ASN A O 1
ATOM 657 N N . LEU A 1 81 ? 13.667 -15.694 -9.772 1.00 47.12 81 LEU A N 1
ATOM 658 C CA . LEU A 1 81 ? 12.865 -16.909 -9.997 1.00 47.12 81 LEU A CA 1
ATOM 659 C C . LEU A 1 81 ? 13.483 -17.799 -11.075 1.00 47.12 81 LEU A C 1
ATOM 661 O O . LEU A 1 81 ? 13.081 -17.819 -12.233 1.00 47.12 81 LEU A O 1
ATOM 665 N N . VAL A 1 82 ? 14.445 -18.601 -10.616 1.00 45.25 82 VAL A N 1
ATOM 666 C CA . VAL A 1 82 ? 14.428 -20.032 -10.912 1.00 45.25 82 VAL A CA 1
ATOM 667 C C . VAL A 1 82 ? 13.325 -20.636 -10.023 1.00 45.25 82 VAL A C 1
ATOM 669 O O . VAL A 1 82 ? 13.469 -20.789 -8.817 1.00 45.25 82 VAL A O 1
ATOM 672 N N . VAL A 1 83 ? 12.164 -20.889 -10.611 1.00 42.91 83 VAL A N 1
ATOM 673 C CA . VAL A 1 83 ? 11.180 -21.887 -10.166 1.00 42.91 83 VAL A CA 1
ATOM 674 C C . VAL A 1 83 ? 10.486 -22.255 -11.479 1.00 42.91 83 VAL A C 1
ATOM 676 O O . VAL A 1 83 ? 9.871 -21.413 -12.117 1.00 42.91 83 VAL A O 1
ATOM 679 N N . SER A 1 84 ? 10.883 -23.345 -12.141 1.00 47.72 84 SER A N 1
ATOM 680 C CA . SER A 1 84 ? 10.404 -24.697 -11.837 1.00 47.72 84 SER A CA 1
ATOM 681 C C . SER A 1 84 ? 8.941 -24.658 -11.423 1.00 47.72 84 SER A C 1
ATOM 683 O O . SER A 1 84 ? 8.655 -24.679 -10.237 1.00 47.72 84 SER A O 1
ATOM 685 N N . ASN A 1 85 ? 8.059 -24.538 -12.410 1.00 42.66 85 ASN A N 1
ATOM 686 C CA . ASN A 1 85 ? 6.902 -25.411 -12.528 1.00 42.66 85 ASN A CA 1
ATOM 687 C C . ASN A 1 85 ? 6.755 -25.748 -14.014 1.00 42.66 85 ASN A C 1
ATOM 689 O O . ASN A 1 85 ? 6.649 -24.867 -14.868 1.00 4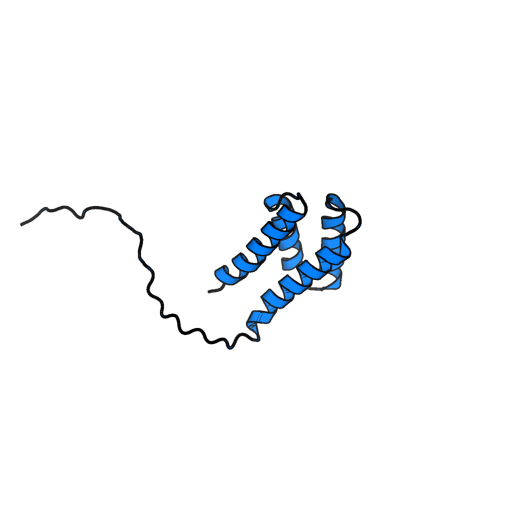2.66 85 ASN A O 1
ATOM 693 N N . ASP A 1 86 ? 6.870 -27.040 -14.289 1.00 48.69 86 ASP A N 1
ATOM 694 C CA . ASP A 1 86 ? 6.367 -27.688 -15.486 1.00 48.69 86 ASP A CA 1
ATOM 695 C C . ASP A 1 86 ? 4.843 -27.541 -15.456 1.00 48.69 86 ASP A C 1
ATOM 697 O O . ASP A 1 86 ? 4.191 -28.200 -14.663 1.00 48.69 86 ASP A O 1
ATOM 701 N N . ASP A 1 87 ? 4.291 -26.623 -16.242 1.00 44.44 87 ASP A N 1
ATOM 702 C CA . ASP A 1 87 ? 2.888 -26.677 -16.647 1.00 44.44 87 ASP A CA 1
ATOM 703 C C . ASP A 1 87 ? 2.813 -26.113 -18.061 1.00 44.44 87 ASP A C 1
ATOM 705 O O . ASP A 1 87 ? 2.796 -24.908 -18.330 1.00 44.44 87 ASP A O 1
ATOM 709 N N . THR A 1 88 ? 2.902 -27.072 -18.972 1.00 47.12 88 THR A N 1
ATOM 710 C CA . THR A 1 88 ? 2.708 -26.927 -20.402 1.00 47.12 88 THR A CA 1
ATOM 711 C C . THR A 1 88 ? 1.412 -26.167 -20.674 1.00 47.12 88 THR A C 1
ATOM 713 O O . THR A 1 88 ? 0.326 -26.570 -20.269 1.00 47.12 88 THR A O 1
ATOM 716 N N . TRP A 1 89 ? 1.568 -25.054 -21.383 1.00 56.78 89 TRP A N 1
ATOM 717 C CA . TRP A 1 89 ? 0.519 -24.301 -22.053 1.00 56.78 89 TRP A CA 1
ATOM 718 C C . TRP A 1 89 ? -0.339 -25.207 -22.944 1.00 56.78 89 TRP A C 1
ATOM 720 O O . TRP A 1 89 ? 0.109 -25.578 -24.024 1.00 56.78 89 TRP A O 1
ATOM 730 N N . GLU A 1 90 ? -1.586 -25.451 -22.551 1.00 44.38 90 GLU A N 1
ATOM 731 C CA . GLU A 1 90 ? -2.718 -25.526 -23.480 1.00 44.38 90 GLU A CA 1
ATOM 732 C C . GLU A 1 90 ? -3.910 -24.811 -22.825 1.00 44.38 90 GLU A C 1
ATOM 734 O O . GLU A 1 90 ? -4.482 -25.270 -21.836 1.00 44.38 90 GLU A O 1
ATOM 739 N N . GLU A 1 91 ? -4.251 -23.629 -23.337 1.00 48.34 91 GLU A N 1
ATOM 740 C CA . GLU A 1 91 ? -5.467 -22.912 -22.954 1.00 48.34 91 GLU A CA 1
ATOM 741 C C . GLU A 1 91 ? -6.703 -23.724 -23.392 1.00 48.34 91 GLU A C 1
ATOM 743 O O . GLU A 1 91 ? -6.765 -24.136 -24.554 1.00 48.34 91 GLU A O 1
ATOM 748 N N . PRO A 1 92 ? -7.746 -23.917 -22.559 1.00 46.34 92 PRO A N 1
ATOM 749 C CA . PRO A 1 92 ? -9.060 -24.220 -23.096 1.00 46.34 92 PRO A CA 1
ATOM 750 C C . PRO A 1 92 ? -9.594 -22.941 -23.746 1.00 46.34 92 PRO A C 1
ATOM 752 O O . PRO A 1 92 ? -10.051 -22.020 -23.067 1.00 46.34 92 PRO A O 1
ATOM 755 N N . VAL A 1 93 ? -9.522 -22.880 -25.077 1.00 47.56 93 VAL A N 1
ATOM 756 C CA . VAL A 1 93 ? -10.192 -21.854 -25.883 1.00 47.56 93 VAL A CA 1
ATOM 757 C C . VAL A 1 93 ? -11.700 -21.970 -25.649 1.00 47.56 93 VAL A C 1
ATOM 759 O O . VAL A 1 93 ? -12.407 -22.729 -26.309 1.00 47.56 93 VAL A O 1
ATOM 762 N N . CYS A 1 94 ? -12.213 -21.200 -24.694 1.00 43.09 94 CYS A N 1
ATOM 763 C CA . CYS A 1 94 ? -13.623 -20.849 -24.621 1.00 43.09 94 CYS A CA 1
ATOM 764 C C . CYS A 1 94 ? -13.885 -19.703 -25.606 1.00 43.09 94 CYS A C 1
ATOM 766 O O . CYS A 1 94 ? -14.099 -18.568 -25.196 1.00 43.09 94 CYS A O 1
ATOM 768 N N . GLU A 1 95 ? -13.894 -20.002 -26.906 1.00 42.22 95 GLU A N 1
ATOM 769 C CA . GLU A 1 95 ? -14.496 -19.114 -27.904 1.00 42.22 95 GLU A CA 1
ATOM 770 C C . GLU A 1 95 ? -15.427 -19.907 -28.825 1.00 42.22 95 GLU A C 1
ATOM 772 O O . GLU A 1 95 ? -15.127 -20.317 -29.942 1.00 42.22 95 GLU A O 1
ATOM 777 N N . LEU A 1 96 ? -16.611 -20.147 -28.271 1.00 53.62 96 LEU A N 1
ATOM 778 C CA . LEU A 1 96 ? -17.819 -20.517 -28.985 1.00 53.62 96 LEU A CA 1
ATOM 779 C C . LEU A 1 96 ? -18.303 -19.272 -29.748 1.00 53.62 96 LEU A C 1
ATOM 781 O O . LEU A 1 96 ? -19.116 -18.501 -29.242 1.00 53.62 96 LEU A O 1
ATOM 785 N N . VAL A 1 97 ? -17.814 -19.069 -30.972 1.00 53.91 97 VAL A N 1
ATOM 786 C CA . VAL A 1 97 ? -18.446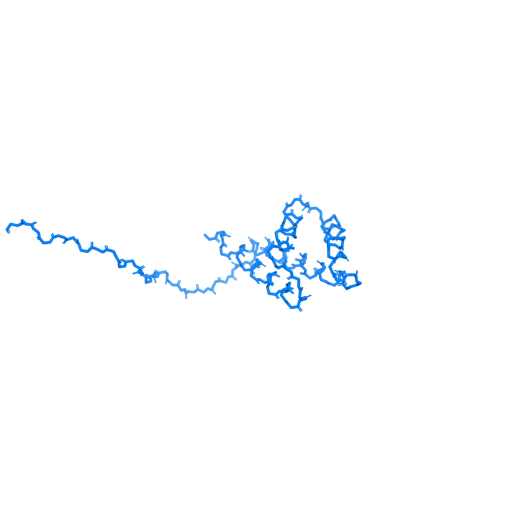 -18.162 -31.940 1.00 53.91 97 VAL A CA 1
ATOM 787 C C . VAL A 1 97 ? -18.554 -18.802 -33.324 1.00 53.91 97 VAL A C 1
ATOM 789 O O . VAL A 1 97 ? -17.631 -18.793 -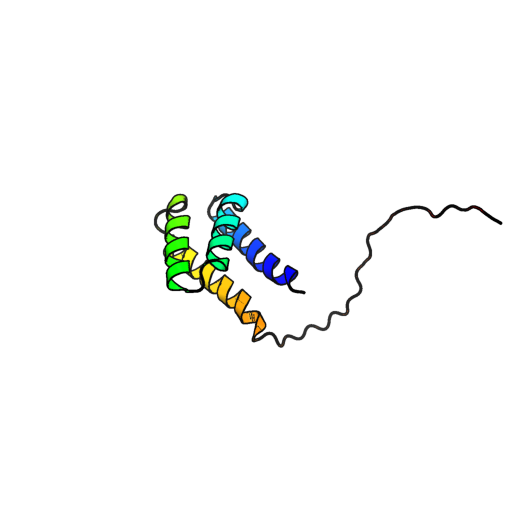34.123 1.00 53.91 97 VAL A O 1
ATOM 792 N N . LYS A 1 98 ? -19.784 -19.266 -33.577 1.00 52.88 98 LYS A N 1
ATOM 793 C CA . LYS A 1 98 ? -20.536 -19.169 -34.837 1.00 52.88 98 LYS A CA 1
ATOM 794 C C . LYS A 1 98 ? -20.007 -19.980 -36.023 1.00 52.88 98 LYS A C 1
ATOM 796 O O . LYS A 1 98 ? -19.216 -19.508 -36.823 1.00 52.88 98 LYS A O 1
ATOM 801 N N . GLU A 1 99 ? -20.611 -21.157 -36.179 1.00 50.22 99 GLU A N 1
ATOM 802 C CA . GLU A 1 99 ? -21.506 -21.410 -37.319 1.00 50.22 99 GLU A CA 1
ATOM 803 C C . GLU A 1 99 ? -20.985 -20.867 -38.668 1.00 50.22 99 GLU A C 1
ATOM 805 O O . GLU A 1 99 ? -21.533 -19.930 -39.244 1.00 50.22 99 GLU A O 1
ATOM 810 N N . GLU A 1 100 ? -19.916 -21.477 -39.183 1.00 52.69 100 GLU A N 1
ATOM 811 C CA . GLU A 1 100 ? -19.592 -21.431 -40.611 1.00 52.69 100 GLU A CA 1
ATOM 812 C C . GLU A 1 100 ? -20.632 -22.281 -41.346 1.00 52.69 100 GLU A C 1
ATOM 814 O O . GLU A 1 100 ? -20.555 -23.508 -41.428 1.00 52.69 100 GLU A O 1
ATOM 819 N N . PHE A 1 101 ? -21.690 -21.583 -41.756 1.00 49.56 101 PHE A N 1
ATOM 820 C CA . PHE A 1 101 ? -22.432 -21.772 -42.994 1.00 49.56 101 PHE A CA 1
ATOM 821 C C . PHE A 1 101 ? -22.151 -23.089 -43.729 1.00 49.56 101 PHE A C 1
ATOM 823 O O . PHE A 1 101 ? -21.236 -23.215 -44.540 1.00 49.56 101 PHE A O 1
ATOM 830 N N . SER A 1 102 ? -23.059 -24.044 -43.536 1.00 53.50 102 SER A N 1
ATOM 831 C CA . SER A 1 102 ? -23.320 -25.082 -44.524 1.00 53.50 102 SER A CA 1
ATOM 832 C C . SER A 1 102 ? -23.870 -24.412 -45.788 1.00 53.50 102 SER A C 1
ATOM 834 O O . SER A 1 102 ? -25.062 -24.124 -45.879 1.00 53.50 102 SER A O 1
ATOM 836 N N . HIS A 1 103 ? -23.001 -24.108 -46.753 1.00 54.31 103 HIS A N 1
ATOM 837 C CA . HIS A 1 103 ? -23.424 -23.903 -48.133 1.00 54.31 103 HIS A CA 1
ATOM 838 C C . HIS A 1 103 ? -22.286 -24.152 -49.128 1.00 54.31 103 HIS A C 1
ATOM 840 O O . HIS A 1 103 ? -21.167 -23.696 -48.924 1.00 54.31 103 HIS A O 1
ATOM 846 N N . ALA A 1 104 ? -22.661 -24.796 -50.240 1.00 53.22 104 ALA A N 1
ATOM 847 C CA . ALA A 1 104 ? -21.873 -25.139 -51.427 1.00 53.22 104 ALA A CA 1
ATOM 848 C C . ALA A 1 104 ? -20.844 -26.270 -51.197 1.00 53.22 104 ALA A C 1
ATOM 850 O O . ALA A 1 104 ? -19.868 -26.097 -50.483 1.00 53.22 104 ALA A O 1
ATOM 851 N N . THR A 1 105 ? -20.964 -27.462 -51.787 1.00 51.03 105 THR A N 1
ATOM 852 C CA . THR A 1 105 ? -21.600 -27.892 -53.049 1.00 51.03 105 THR A CA 1
ATOM 853 C C . THR A 1 105 ? -21.979 -29.364 -52.958 1.00 51.03 105 THR A C 1
ATOM 855 O O . THR A 1 105 ? -21.197 -30.118 -52.338 1.00 51.03 105 THR A O 1
#

Solvent-accessible surface area (backbone atoms only — not comparable to full-atom values): 6552 Å² total; per-residue (Å²): 126,71,65,63,56,58,50,53,55,51,52,50,48,34,54,54,27,52,77,69,77,40,64,34,69,68,51,41,53,54,52,50,50,42,64,69,70,39,86,50,69,68,57,34,43,54,55,41,29,57,59,38,30,77,77,64,55,81,63,22,65,63,56,33,50,53,52,51,50,53,51,47,50,61,62,49,48,81,76,68,69,89,66,92,72,93,70,84,89,73,80,84,82,86,72,94,73,76,87,81,70,93,71,90,131

Secondary structure (DSSP, 8-state):
-HHHHHHHHHHHHHHHHHHTT--HHHHHHHHHHHHHH--SHHHHHHHHHHHHHHHHTT-HHHHHHHHHHHHHHHHHGGGT-------------------------

Mean predicted aligned error: 13.18 Å

Sequence (105 aa):
MAACMELDFEQWLKTKLKLLDIDEEVLGHRIYQVLVKEDSLEDKNTCLENLLASFIGSQTKEHTTEIVERWNLHKNQKGNLVVSNDDTWEEPVCELVKEEFSHAT

Organism: Rhodnius prolixus (NCBI:txid13249)

Nearest PDB structures (foldseek):
  7ung-assembly1_B9  TM=2.730E-01  e=9.510E+00  Homo sapiens

Radius of gyration: 20.62 Å; Cα contacts (8 Å, |Δi|>4): 51; chains: 1; bounding box: 40×39×66 Å

InterPro domains:
  IPR037666 Coiled-coil domain-containing protein 43 [PTHR31684] (6-79)
  IPR058771 CCDC43, PWI-like domain [PF26091] (5-76)

pLDDT: mean 74.43, std 18.71, range [39.88, 92.94]